Protein AF-A0A060BY60-F1 (afdb_monomer_lite)

InterPro domains:
  IPR032466 Metal-dependent hydrolase [SSF51556] (3-103)

Foldseek 3Di:
DPPVQVVQAVCQVVVAQADAAEDAQDALVVLLVVLLVLLVCQVVPDDHHHHQAHEYEDLQEDPVRQPPHDVVSRDHDDVVSVVVSCVSNVLRAAEYEHAPVCVVVVVVPVPPGNHYYDYD

Radius of gyration: 14.58 Å; chains: 1; bounding box: 30×23×41 Å

Secondary structure (DSSP, 8-state):
--HHHHHHHHHHHTT-SEE-PEEES--HHHHHHHHHHHHHHHHH--SSSEE--EEEE-SS--GGG-TTS-GGG-----HHHHHHHHHHTTT-EEEEEE-HHHHHHHHHTT--SS-EEEE-

Organism: NCBI:txid200446

Structure (mmCIF, N/CA/C/O backbone):
data_AF-A0A060BY60-F1
#
_entry.id   AF-A0A060BY60-F1
#
loop_
_atom_site.group_PDB
_atom_site.id
_atom_site.type_symbol
_atom_site.label_atom_id
_atom_site.label_alt_id
_atom_site.label_comp_id
_atom_site.label_asym_id
_atom_site.label_entity_id
_atom_site.label_seq_id
_atom_site.pdbx_PDB_ins_code
_atom_site.Cartn_x
_atom_site.Cartn_y
_atom_site.Cartn_z
_atom_site.occupancy
_atom_site.B_iso_or_equiv
_atom_site.auth_seq_id
_atom_site.auth_comp_id
_atom_site.auth_asym_id
_atom_site.auth_atom_id
_atom_site.pdbx_PDB_model_num
ATOM 1 N N . PRO A 1 1 ? -2.028 -11.408 18.300 1.00 55.47 1 PRO A N 1
ATOM 2 C CA . PRO A 1 1 ? -2.196 -10.088 17.646 1.00 55.47 1 PRO A CA 1
ATOM 3 C C . PRO A 1 1 ? -1.754 -10.146 16.182 1.00 55.47 1 PRO A C 1
ATOM 5 O O . PRO A 1 1 ? -0.625 -10.573 15.923 1.00 55.47 1 PRO A O 1
ATOM 8 N N . ASP A 1 2 ? -2.638 -9.745 15.264 1.00 84.44 2 ASP A N 1
ATOM 9 C CA . ASP A 1 2 ? -2.315 -9.575 13.843 1.00 84.44 2 ASP A CA 1
ATOM 10 C C . ASP A 1 2 ? -1.127 -8.600 13.702 1.00 84.44 2 ASP A C 1
ATOM 12 O O . ASP A 1 2 ? -0.967 -7.672 14.501 1.00 84.44 2 ASP A O 1
ATOM 16 N N . THR A 1 3 ? -0.248 -8.823 12.724 1.00 92.44 3 THR A N 1
ATOM 17 C CA . THR A 1 3 ? 0.893 -7.944 12.426 1.00 92.44 3 THR A CA 1
ATOM 18 C C . THR A 1 3 ? 0.465 -6.482 12.275 1.00 92.44 3 THR A C 1
ATOM 20 O O . THR A 1 3 ? 1.160 -5.601 12.781 1.00 92.44 3 THR A O 1
ATOM 23 N N . LEU A 1 4 ? -0.689 -6.211 11.652 1.00 95.81 4 LEU A N 1
ATOM 24 C CA . LEU A 1 4 ? -1.183 -4.838 11.485 1.00 95.81 4 LEU A CA 1
ATOM 25 C C . LEU A 1 4 ? -1.569 -4.182 12.818 1.00 95.81 4 LEU A C 1
ATOM 27 O O . LEU A 1 4 ? -1.304 -2.997 12.994 1.00 95.81 4 LEU A O 1
ATOM 31 N N . ASP A 1 5 ? -2.101 -4.934 13.785 1.00 96.19 5 ASP A N 1
ATOM 32 C CA . ASP A 1 5 ? -2.411 -4.393 15.115 1.00 96.19 5 ASP A CA 1
ATOM 33 C C . ASP A 1 5 ? -1.146 -4.033 15.888 1.00 96.19 5 ASP A C 1
ATOM 35 O O . ASP A 1 5 ? -1.094 -3.003 16.559 1.00 96.19 5 ASP A O 1
ATOM 39 N N . LYS A 1 6 ? -0.097 -4.859 15.778 1.00 97.00 6 LYS A N 1
ATOM 40 C CA . LYS A 1 6 ? 1.198 -4.558 16.406 1.00 97.00 6 LYS A CA 1
ATOM 41 C C . LYS A 1 6 ? 1.776 -3.253 15.859 1.00 97.00 6 LYS A C 1
ATOM 43 O O . LYS A 1 6 ? 2.230 -2.418 16.639 1.00 97.00 6 LYS A O 1
ATOM 48 N N . LEU A 1 7 ? 1.724 -3.072 14.538 1.00 97.31 7 LEU A N 1
ATOM 49 C CA . LEU A 1 7 ? 2.194 -1.854 13.880 1.00 97.31 7 LEU A CA 1
ATOM 50 C C . LEU A 1 7 ? 1.326 -0.645 14.245 1.00 97.31 7 LEU A C 1
ATOM 52 O O . LEU A 1 7 ? 1.871 0.391 14.612 1.00 97.31 7 LEU A O 1
ATOM 56 N N . ALA A 1 8 ? -0.002 -0.783 14.229 1.00 97.62 8 ALA A N 1
ATOM 57 C CA . ALA A 1 8 ? -0.930 0.285 14.596 1.00 97.62 8 ALA A CA 1
ATOM 58 C C . ALA A 1 8 ? -0.722 0.758 16.044 1.00 97.62 8 ALA A C 1
ATOM 60 O O . ALA A 1 8 ? -0.672 1.959 16.309 1.00 97.62 8 ALA A O 1
ATOM 61 N N . LEU A 1 9 ? -0.553 -0.171 16.988 1.00 97.94 9 LEU A N 1
ATOM 62 C CA . LEU A 1 9 ? -0.249 0.149 18.384 1.00 97.94 9 LEU A CA 1
ATOM 63 C C . LEU A 1 9 ? 1.100 0.853 18.532 1.00 97.94 9 LEU A C 1
ATOM 65 O O . LEU A 1 9 ? 1.213 1.797 19.309 1.00 97.94 9 LEU A O 1
ATOM 69 N N . HIS A 1 10 ? 2.122 0.401 17.804 1.00 97.81 10 HIS A N 1
ATOM 70 C CA . HIS A 1 10 ? 3.432 1.040 17.823 1.00 97.81 10 HIS A CA 1
ATOM 71 C C . HIS A 1 10 ? 3.368 2.465 17.259 1.00 97.81 10 HIS A C 1
ATOM 73 O O . HIS A 1 10 ? 3.791 3.399 17.929 1.00 97.81 10 HIS A O 1
ATOM 79 N N . LYS A 1 11 ? 2.738 2.649 16.095 1.00 97.56 11 LYS A N 1
ATOM 80 C CA . LYS A 1 11 ? 2.530 3.958 15.461 1.00 97.56 11 LYS A CA 1
ATOM 81 C C . LYS A 1 11 ? 1.778 4.930 16.372 1.00 97.56 11 LYS A C 1
ATOM 83 O O . LYS A 1 11 ? 2.187 6.079 16.508 1.00 97.56 11 LYS A O 1
ATOM 88 N N . ALA A 1 12 ? 0.743 4.463 17.070 1.00 97.88 12 ALA A N 1
ATOM 89 C CA . ALA A 1 12 ? 0.028 5.286 18.046 1.00 97.88 12 ALA A CA 1
ATOM 90 C C . ALA A 1 12 ? 0.928 5.768 19.195 1.00 97.88 12 ALA A C 1
ATOM 92 O O . ALA A 1 12 ? 0.794 6.906 19.638 1.00 97.88 12 ALA A O 1
ATOM 93 N N . ARG A 1 13 ? 1.878 4.941 19.660 1.00 98.00 13 ARG A N 1
ATOM 94 C CA . ARG A 1 13 ? 2.859 5.346 20.687 1.00 98.00 13 ARG A CA 1
ATOM 95 C C . ARG A 1 13 ? 3.819 6.428 20.190 1.00 98.00 13 ARG A C 1
ATOM 97 O O . ARG A 1 13 ? 4.319 7.192 21.005 1.00 98.00 13 ARG A O 1
ATOM 104 N N . GLU A 1 14 ? 4.044 6.511 18.882 1.00 97.88 14 GLU A N 1
ATOM 105 C CA . GLU A 1 14 ? 4.825 7.572 18.230 1.00 97.88 14 GLU A CA 1
ATOM 106 C C . GLU A 1 14 ? 3.991 8.839 17.942 1.00 97.88 14 GLU A C 1
ATOM 108 O O . GLU A 1 14 ? 4.495 9.784 17.344 1.00 97.88 14 GLU A O 1
ATOM 113 N N . GLY A 1 15 ? 2.715 8.880 18.348 1.00 97.94 15 GLY A N 1
ATOM 114 C CA . GLY A 1 15 ? 1.815 10.017 18.120 1.00 97.94 15 GLY A CA 1
ATOM 115 C C . GLY A 1 15 ? 1.074 9.991 16.778 1.00 97.94 15 GLY A C 1
ATOM 116 O O . GLY A 1 15 ? 0.401 10.960 16.432 1.00 97.94 15 GLY A O 1
ATOM 117 N N . VAL A 1 16 ? 1.153 8.894 16.017 1.00 98.06 16 VAL A N 1
ATOM 118 C CA . VAL A 1 16 ? 0.442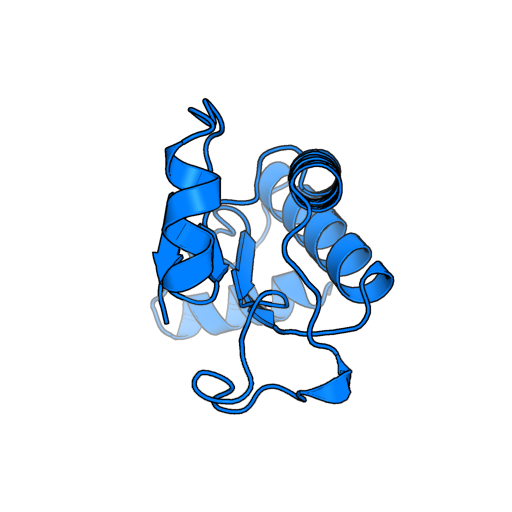 8.753 14.738 1.00 98.06 16 VAL A CA 1
ATOM 119 C C . VAL A 1 16 ? -1.023 8.385 14.983 1.00 98.06 16 VAL A C 1
ATOM 121 O O . VAL A 1 16 ? -1.321 7.324 15.529 1.00 98.06 16 VAL A O 1
ATOM 124 N N . GLY A 1 17 ? -1.950 9.239 14.538 1.00 97.12 17 GLY A N 1
ATOM 125 C CA . GLY A 1 17 ? -3.397 8.987 14.636 1.00 97.12 17 GLY A CA 1
ATOM 126 C C . GLY A 1 17 ? -3.953 8.087 13.527 1.00 97.12 17 GLY A C 1
ATOM 127 O O . GLY A 1 17 ? -4.875 7.307 13.763 1.00 97.12 17 GLY A O 1
ATOM 128 N N . GLY A 1 18 ? -3.361 8.139 12.332 1.00 97.12 18 GLY A N 1
ATOM 129 C CA . GLY A 1 18 ? -3.750 7.317 11.191 1.00 97.12 18 GLY A CA 1
ATOM 130 C C . GLY A 1 18 ? -2.638 7.207 10.154 1.00 97.12 18 GLY A C 1
ATOM 131 O O . GLY A 1 18 ? -1.754 8.060 10.091 1.00 97.12 18 GLY A O 1
ATOM 132 N N . TRP A 1 19 ? -2.651 6.128 9.376 1.00 97.44 19 TRP A N 1
ATOM 133 C CA . TRP A 1 19 ? -1.584 5.795 8.435 1.00 97.44 19 TRP A CA 1
ATOM 134 C C . TRP A 1 19 ? -2.076 4.895 7.297 1.00 97.44 19 TRP A C 1
ATOM 136 O O . TRP A 1 19 ? -3.140 4.275 7.377 1.00 97.44 19 TRP A O 1
ATOM 146 N N . LEU A 1 20 ? -1.274 4.827 6.237 1.00 97.31 20 LEU A N 1
ATOM 147 C CA . LEU A 1 20 ? -1.421 3.883 5.136 1.00 97.31 20 LEU A CA 1
ATOM 148 C C . LEU A 1 20 ? -0.275 2.873 5.249 1.00 97.31 20 LEU A C 1
ATOM 150 O O . LEU A 1 20 ? 0.874 3.262 5.045 1.00 97.31 20 LEU A O 1
ATOM 154 N N . PRO A 1 21 ? -0.531 1.604 5.607 1.00 97.00 21 PRO A N 1
ATOM 155 C CA . PRO A 1 21 ? 0.471 0.563 5.471 1.00 97.00 21 PRO A CA 1
ATOM 156 C C . PRO A 1 21 ? 0.948 0.486 4.016 1.00 97.00 21 PRO A C 1
ATOM 158 O O . PRO A 1 21 ? 0.139 0.351 3.093 1.00 97.00 21 PRO A O 1
ATOM 161 N N . THR A 1 22 ? 2.262 0.588 3.840 1.00 95.69 22 THR A N 1
ATOM 162 C CA . THR A 1 22 ? 2.914 0.626 2.530 1.00 95.69 22 THR A CA 1
ATOM 163 C C . THR A 1 22 ? 3.421 -0.759 2.157 1.00 95.69 22 THR A C 1
ATOM 165 O O . THR A 1 22 ? 4.163 -1.380 2.921 1.00 95.69 22 THR A O 1
ATOM 168 N N . THR A 1 23 ? 3.027 -1.251 0.986 1.00 95.00 23 THR A N 1
ATOM 169 C CA . THR A 1 23 ? 3.663 -2.402 0.343 1.00 95.00 23 THR A CA 1
ATOM 170 C C . THR A 1 23 ? 4.761 -1.917 -0.589 1.00 95.00 23 THR A C 1
ATOM 172 O O . THR A 1 23 ? 4.635 -0.854 -1.186 1.00 95.00 23 THR A O 1
ATOM 175 N N . VAL A 1 24 ? 5.798 -2.727 -0.762 1.00 93.81 24 VAL A N 1
ATOM 176 C CA . VAL A 1 24 ? 6.885 -2.477 -1.716 1.00 93.81 24 VAL A CA 1
ATOM 177 C C . VAL A 1 24 ? 6.839 -3.501 -2.846 1.00 93.81 24 VAL A C 1
ATOM 179 O O . VAL A 1 24 ? 6.084 -4.473 -2.781 1.00 93.81 24 VAL A O 1
ATOM 182 N N . THR A 1 25 ? 7.670 -3.307 -3.869 1.00 92.62 25 THR A N 1
ATOM 183 C CA . THR A 1 25 ? 7.852 -4.273 -4.963 1.00 92.62 25 THR A CA 1
ATOM 184 C C . THR A 1 25 ? 8.162 -5.664 -4.412 1.00 92.62 25 THR A C 1
ATOM 186 O O . THR A 1 25 ? 9.143 -5.873 -3.700 1.00 92.62 25 THR A O 1
ATOM 189 N N . ALA A 1 26 ? 7.288 -6.605 -4.745 1.00 93.94 26 ALA A N 1
ATOM 190 C CA . ALA A 1 26 ? 7.293 -7.989 -4.303 1.00 93.94 26 ALA A CA 1
ATOM 191 C C . ALA A 1 26 ? 6.611 -8.846 -5.389 1.00 93.94 26 ALA A C 1
ATOM 193 O O . ALA A 1 26 ? 6.003 -8.286 -6.306 1.00 93.94 26 ALA A O 1
ATOM 194 N N . PRO A 1 27 ? 6.666 -10.188 -5.310 1.00 94.88 27 PRO A N 1
ATOM 195 C CA . PRO A 1 27 ? 5.850 -11.036 -6.176 1.00 94.88 27 PRO A CA 1
ATOM 196 C C . PRO A 1 27 ? 4.362 -10.669 -6.076 1.00 94.88 27 PRO A C 1
ATOM 198 O O . PRO A 1 27 ? 3.878 -10.353 -4.986 1.00 94.88 27 PRO A O 1
ATOM 201 N N . LEU A 1 28 ? 3.633 -10.738 -7.193 1.00 93.06 28 LEU A N 1
ATOM 202 C CA . LEU A 1 28 ? 2.258 -10.232 -7.292 1.00 93.06 28 LEU A CA 1
ATOM 203 C C . LEU A 1 28 ? 1.315 -10.856 -6.248 1.00 93.06 28 LEU A C 1
ATOM 205 O O . LEU A 1 28 ? 0.599 -10.132 -5.561 1.00 93.06 28 LEU A O 1
ATOM 209 N N . ASP A 1 29 ? 1.406 -12.168 -6.019 1.00 95.25 29 ASP A N 1
ATOM 210 C CA . ASP A 1 29 ? 0.611 -12.862 -4.995 1.00 95.25 29 ASP A CA 1
ATOM 211 C C . ASP A 1 29 ? 0.849 -12.310 -3.581 1.00 95.25 29 ASP A C 1
ATOM 213 O O . ASP A 1 29 ? -0.063 -12.250 -2.754 1.00 95.25 29 ASP A O 1
ATOM 217 N N . ALA A 1 30 ? 2.076 -11.880 -3.275 1.00 96.06 30 ALA A N 1
ATOM 218 C CA . ALA A 1 30 ? 2.389 -11.270 -1.987 1.00 96.06 30 ALA A CA 1
ATOM 219 C 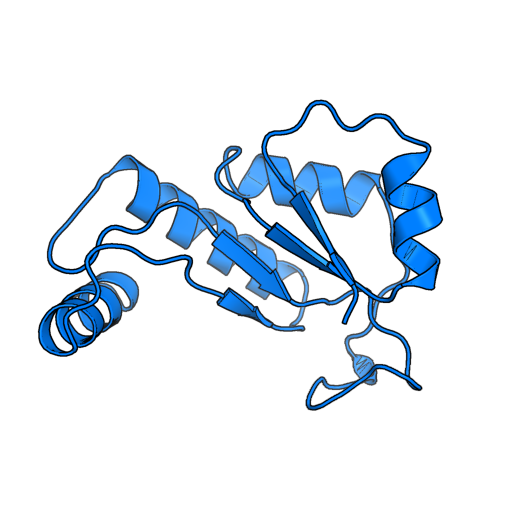C . ALA A 1 30 ? 1.743 -9.883 -1.860 1.00 96.06 30 ALA A C 1
ATOM 221 O O . ALA A 1 30 ? 1.226 -9.550 -0.790 1.00 96.06 30 ALA A O 1
ATOM 222 N N . ILE A 1 31 ? 1.721 -9.107 -2.950 1.00 96.50 31 ILE A N 1
ATOM 223 C CA . ILE A 1 31 ? 1.032 -7.812 -3.012 1.00 96.50 31 ILE A CA 1
ATOM 224 C C . ILE A 1 31 ? -0.478 -8.015 -2.833 1.00 96.50 31 ILE A C 1
ATOM 226 O O . ILE A 1 31 ? -1.068 -7.365 -1.971 1.00 96.50 31 ILE A O 1
ATOM 230 N N . HIS A 1 32 ? -1.092 -8.965 -3.548 1.00 96.12 32 HIS A N 1
ATOM 231 C CA . HIS A 1 32 ? -2.519 -9.295 -3.422 1.00 96.12 32 HIS A CA 1
ATOM 232 C C . HIS A 1 32 ? -2.890 -9.627 -1.972 1.00 96.12 32 HIS A C 1
ATOM 234 O O . HIS A 1 32 ? -3.782 -9.010 -1.387 1.00 96.12 32 HIS A O 1
ATOM 240 N N . ASN A 1 33 ? -2.148 -10.551 -1.356 1.00 96.50 33 ASN A N 1
ATOM 241 C CA . ASN A 1 33 ? -2.374 -10.962 0.028 1.00 96.50 33 ASN A CA 1
ATOM 242 C C . ASN A 1 33 ? -2.199 -9.803 1.022 1.00 96.50 33 ASN A C 1
ATOM 244 O O . ASN A 1 33 ? -2.930 -9.704 2.012 1.00 96.50 33 ASN A O 1
ATOM 248 N N . ALA A 1 34 ? -1.226 -8.919 0.788 1.00 96.94 34 ALA A N 1
ATOM 249 C CA . ALA A 1 34 ? -1.019 -7.748 1.628 1.00 96.94 34 ALA A CA 1
ATOM 250 C C . ALA A 1 34 ? -2.185 -6.755 1.508 1.00 96.94 34 ALA A C 1
ATOM 252 O O . ALA A 1 34 ? -2.717 -6.327 2.535 1.00 96.94 34 ALA A O 1
ATOM 253 N N . LEU A 1 35 ? -2.616 -6.439 0.283 1.00 97.25 35 LEU A N 1
ATOM 254 C CA . LEU A 1 35 ? -3.732 -5.528 0.021 1.00 97.25 35 LEU A CA 1
ATOM 255 C C . LEU A 1 35 ? -5.040 -6.042 0.623 1.00 97.25 35 LEU A C 1
ATOM 257 O O . LEU A 1 35 ? -5.728 -5.281 1.299 1.00 97.25 35 LEU A O 1
ATOM 261 N N . GLU A 1 36 ? -5.349 -7.330 0.472 1.00 97.25 36 GLU A N 1
ATOM 262 C CA . GLU A 1 36 ? -6.560 -7.922 1.046 1.00 97.25 36 GLU A CA 1
ATOM 263 C C . GLU A 1 36 ? -6.557 -7.854 2.586 1.00 97.25 36 GLU A C 1
ATOM 265 O O . GLU A 1 36 ? -7.566 -7.533 3.223 1.00 97.25 36 GLU A O 1
ATOM 270 N N . ARG A 1 37 ? -5.410 -8.122 3.224 1.00 96.75 37 ARG A N 1
ATOM 271 C CA . ARG A 1 37 ? -5.276 -8.019 4.686 1.00 96.75 37 ARG A CA 1
ATOM 272 C C . ARG A 1 37 ? -5.417 -6.583 5.180 1.00 96.75 37 ARG A C 1
ATOM 274 O O . ARG A 1 37 ? -6.081 -6.353 6.192 1.00 96.75 37 ARG A 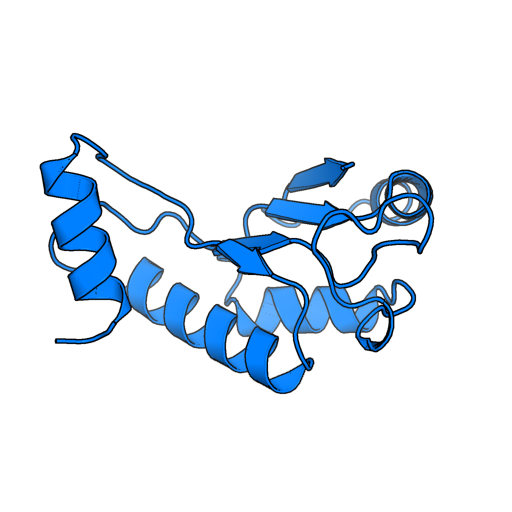O 1
ATOM 281 N N . ILE A 1 38 ? -4.815 -5.623 4.476 1.00 97.56 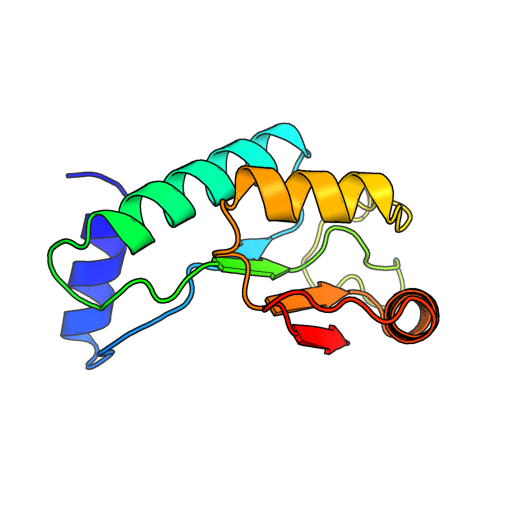38 ILE A N 1
ATOM 282 C CA . ILE A 1 38 ? -4.950 -4.198 4.799 1.00 97.56 38 ILE A CA 1
ATOM 283 C C . ILE A 1 38 ? -6.407 -3.760 4.635 1.00 97.56 38 ILE A C 1
ATOM 285 O O . I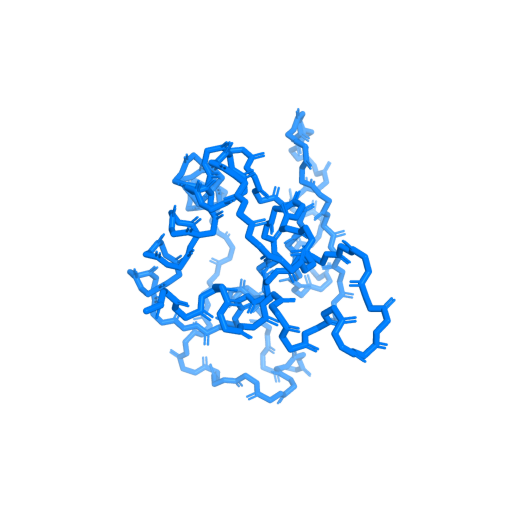LE A 1 38 ? -6.938 -3.115 5.537 1.00 97.56 38 ILE A O 1
ATOM 289 N N . ALA A 1 39 ? -7.074 -4.171 3.553 1.00 97.00 39 ALA A N 1
ATOM 290 C CA . ALA A 1 39 ? -8.477 -3.862 3.291 1.00 97.00 39 ALA A CA 1
ATOM 291 C C . ALA A 1 39 ? -9.390 -4.355 4.419 1.00 97.00 39 ALA A C 1
ATOM 293 O O . ALA A 1 39 ? -10.147 -3.569 4.994 1.00 97.00 39 ALA A O 1
ATOM 294 N N . ARG A 1 40 ? -9.243 -5.629 4.813 1.00 96.69 40 ARG A N 1
ATOM 295 C CA . ARG A 1 40 ? -9.982 -6.210 5.944 1.00 96.69 40 ARG A CA 1
ATOM 296 C C . ARG A 1 40 ? -9.785 -5.398 7.219 1.00 96.69 40 ARG A C 1
ATOM 298 O O . ARG A 1 40 ? -10.763 -5.041 7.870 1.00 96.69 40 ARG A O 1
ATOM 305 N N . ARG A 1 41 ? -8.538 -5.049 7.550 1.00 96.44 41 ARG A N 1
ATOM 306 C CA . ARG A 1 41 ? -8.219 -4.288 8.768 1.00 96.44 41 ARG A CA 1
ATOM 307 C C . ARG A 1 41 ? -8.682 -2.828 8.721 1.00 96.44 41 ARG A C 1
ATOM 309 O O . ARG A 1 41 ? -9.006 -2.257 9.767 1.00 96.44 41 ARG A O 1
ATOM 316 N N . CYS A 1 42 ? -8.689 -2.220 7.537 1.00 96.50 42 CYS A N 1
ATOM 317 C CA . CYS A 1 42 ? -9.212 -0.878 7.296 1.00 96.50 42 CYS A CA 1
ATOM 318 C C . CYS A 1 42 ? -10.721 -0.827 7.569 1.00 96.50 42 CYS A C 1
ATOM 320 O O . CYS A 1 42 ? -11.195 0.099 8.220 1.00 96.50 42 CYS A O 1
ATOM 322 N N . GLN A 1 43 ? -11.467 -1.833 7.106 1.00 95.50 43 GLN A N 1
ATOM 323 C CA . GLN A 1 43 ? -12.923 -1.903 7.256 1.00 95.50 43 GLN A CA 1
ATOM 324 C C . GLN A 1 43 ? -13.359 -2.347 8.655 1.00 95.50 43 GLN A C 1
ATOM 326 O O . GLN A 1 43 ? -14.300 -1.787 9.211 1.00 95.50 43 GLN A O 1
ATOM 331 N N . SER A 1 44 ? -12.675 -3.332 9.248 1.00 95.06 44 SER A N 1
ATOM 332 C CA . SER A 1 44 ? -13.023 -3.842 10.580 1.00 95.06 44 SER A CA 1
ATOM 333 C C . SER A 1 44 ? -12.670 -2.874 11.710 1.00 95.06 44 SER A C 1
ATOM 335 O O . SER A 1 44 ? -13.132 -3.047 12.837 1.00 95.06 44 SER A O 1
ATOM 337 N N . GLY A 1 45 ? -11.791 -1.901 11.447 1.00 94.56 45 GLY A N 1
ATOM 338 C CA . GLY A 1 45 ? -11.151 -1.118 12.497 1.00 94.56 45 GLY A CA 1
ATOM 339 C C . GLY A 1 45 ? -10.298 -1.994 13.423 1.00 94.56 45 GLY A C 1
ATOM 340 O O . GLY A 1 45 ? -9.959 -3.136 13.101 1.00 94.56 45 GLY A O 1
ATOM 341 N N . GLY A 1 46 ? -9.888 -1.426 14.556 1.00 94.25 46 GLY A N 1
ATOM 342 C CA . GLY A 1 46 ? -9.090 -2.108 15.576 1.00 94.25 46 GLY A CA 1
ATOM 343 C C . GLY A 1 46 ? -8.214 -1.138 16.377 1.00 94.25 46 GLY A C 1
ATOM 344 O O . GLY A 1 46 ? -8.285 0.072 16.159 1.00 94.25 46 GLY A O 1
ATOM 345 N N . PRO A 1 47 ? -7.382 -1.645 17.301 1.00 95.25 47 PRO A N 1
ATOM 346 C CA . PRO A 1 47 ? -6.636 -0.816 18.244 1.00 95.25 47 PRO A CA 1
ATOM 347 C C . PRO A 1 47 ? -5.468 -0.056 17.592 1.00 95.25 47 PRO A C 1
ATOM 349 O O . PRO A 1 47 ? -4.916 -0.486 16.579 1.00 95.25 47 PRO A O 1
ATOM 352 N N . GLY A 1 48 ? -5.039 1.034 18.235 1.00 97.00 48 GLY A N 1
ATOM 353 C CA . GLY A 1 48 ? -3.898 1.847 17.803 1.00 97.00 48 GLY A CA 1
ATOM 354 C C . GLY A 1 48 ? -4.242 2.845 16.694 1.00 97.00 48 GLY A C 1
ATOM 355 O O . GLY A 1 48 ? -5.381 3.290 16.582 1.00 97.00 48 GLY A O 1
ATOM 356 N N . ALA A 1 49 ? -3.238 3.214 15.896 1.00 98.00 49 ALA A N 1
ATOM 357 C CA . ALA A 1 49 ? -3.380 4.154 14.792 1.00 98.00 49 ALA A CA 1
ATOM 358 C C . ALA A 1 49 ? -4.333 3.606 13.720 1.00 98.00 49 ALA A C 1
ATOM 360 O O . ALA A 1 49 ? -4.248 2.436 13.330 1.00 98.00 49 ALA A O 1
ATOM 361 N N . GLN A 1 50 ? -5.216 4.460 13.207 1.00 98.00 50 GLN A N 1
ATOM 362 C CA . GLN A 1 50 ? -6.203 4.070 12.208 1.00 98.00 50 GLN A CA 1
ATOM 363 C C . GLN A 1 50 ? -5.535 3.692 10.879 1.00 98.00 50 GLN A C 1
ATOM 365 O O . GLN A 1 50 ? -4.751 4.458 10.327 1.00 98.00 50 GLN A O 1
ATOM 370 N N . VAL A 1 51 ? -5.882 2.529 10.330 1.00 97.75 51 VAL A N 1
ATOM 371 C CA . VAL A 1 51 ? -5.526 2.167 8.952 1.00 97.75 51 VAL A CA 1
ATOM 372 C C . VAL A 1 51 ? -6.516 2.858 8.015 1.00 97.75 51 VAL A C 1
ATOM 374 O O . VAL A 1 51 ? -7.711 2.585 8.091 1.00 97.75 51 VAL A O 1
ATOM 377 N N . LEU A 1 52 ? -6.031 3.769 7.169 1.00 96.81 52 LEU A N 1
ATOM 378 C CA . LEU A 1 52 ? -6.858 4.605 6.275 1.00 96.81 52 LEU A CA 1
ATOM 379 C C . LEU A 1 52 ? -7.043 4.001 4.865 1.00 96.81 52 LEU A C 1
ATOM 381 O O . LEU A 1 52 ? -7.776 4.538 4.026 1.00 96.81 52 LEU A O 1
ATOM 385 N N . GLY A 1 53 ? -6.357 2.890 4.608 1.00 96.31 53 GLY A N 1
ATOM 386 C CA . GLY A 1 53 ? -6.250 2.209 3.323 1.00 96.31 53 GLY A CA 1
ATOM 387 C C . GLY A 1 53 ? -4.824 1.711 3.101 1.00 96.31 53 GLY A C 1
ATOM 388 O O . GLY A 1 53 ? -4.071 1.612 4.068 1.00 96.31 53 GLY A O 1
ATOM 389 N N . SER A 1 54 ? -4.439 1.425 1.859 1.00 96.69 54 SER A N 1
ATOM 390 C CA . SER A 1 54 ? -3.082 0.990 1.502 1.00 96.69 54 SER A CA 1
ATOM 391 C C . SER A 1 54 ? -2.352 1.980 0.594 1.00 96.69 54 SER A C 1
ATOM 393 O O . SER A 1 54 ? -2.962 2.763 -0.141 1.00 96.69 54 SER A O 1
ATOM 395 N N . TYR A 1 55 ? -1.023 1.917 0.659 1.00 96.56 55 TYR A N 1
ATOM 396 C CA . TYR A 1 55 ? -0.103 2.545 -0.282 1.00 96.56 55 TYR A CA 1
ATOM 397 C C . TYR A 1 55 ? 0.673 1.436 -0.999 1.00 96.56 55 TYR A C 1
ATOM 399 O O . TYR A 1 55 ? 1.262 0.582 -0.337 1.00 96.56 55 TYR A O 1
ATOM 407 N N . LEU A 1 56 ? 0.694 1.448 -2.328 1.00 95.12 56 LEU A N 1
ATOM 408 C CA . LEU A 1 56 ? 1.443 0.494 -3.142 1.00 95.12 56 LEU A CA 1
ATOM 409 C C . LEU A 1 56 ? 2.651 1.185 -3.787 1.00 95.12 56 LEU A C 1
ATOM 411 O O . LEU A 1 56 ? 2.483 2.033 -4.653 1.00 95.12 56 LEU A O 1
ATOM 415 N N . GLU A 1 57 ? 3.863 0.839 -3.353 1.00 93.44 57 GLU A N 1
ATOM 416 C CA . GLU A 1 57 ? 5.127 1.374 -3.872 1.00 93.44 57 GLU A CA 1
ATOM 417 C C . GLU A 1 57 ? 5.772 0.398 -4.873 1.00 93.44 57 GLU A C 1
ATOM 419 O O . GLU A 1 57 ? 6.448 -0.569 -4.502 1.00 93.44 57 GLU A O 1
ATOM 424 N N . GLY A 1 58 ? 5.543 0.639 -6.167 1.00 88.50 58 GLY A N 1
ATOM 425 C CA . GLY A 1 58 ? 5.879 -0.282 -7.257 1.00 88.50 58 GLY A CA 1
ATOM 426 C C . GLY A 1 58 ? 4.750 -1.287 -7.542 1.00 88.50 58 GLY A C 1
ATOM 427 O O . GLY A 1 58 ? 3.638 -1.082 -7.076 1.00 88.50 58 GLY A O 1
ATOM 428 N N . PRO A 1 59 ? 4.979 -2.372 -8.307 1.00 90.00 59 PRO A N 1
ATOM 429 C CA . PRO A 1 59 ? 6.238 -2.820 -8.910 1.00 90.00 59 PRO A CA 1
ATOM 430 C C . PRO A 1 59 ? 6.581 -2.146 -10.252 1.00 90.00 59 PRO A C 1
ATOM 432 O O . PRO A 1 59 ? 7.532 -2.553 -10.917 1.00 90.00 59 PRO A O 1
ATOM 435 N N . TRP A 1 60 ? 5.835 -1.115 -10.655 1.00 90.44 60 TRP A N 1
ATOM 436 C CA . TRP A 1 60 ? 5.983 -0.432 -11.949 1.00 90.44 60 TRP A CA 1
ATOM 437 C C . TRP A 1 60 ? 7.067 0.655 -11.945 1.00 90.44 60 TRP A C 1
ATOM 439 O O . TRP A 1 60 ? 6.821 1.809 -12.318 1.00 90.44 60 TRP A O 1
ATOM 449 N N . PHE A 1 61 ? 8.264 0.280 -11.492 1.00 86.81 61 PHE A N 1
ATOM 450 C CA . PHE A 1 61 ? 9.464 1.113 -11.537 1.00 86.81 61 PHE A CA 1
ATOM 451 C C . PHE A 1 61 ? 10.375 0.731 -12.704 1.00 86.81 61 PHE A C 1
ATOM 453 O O . PHE A 1 61 ? 10.281 -0.359 -13.265 1.00 86.81 61 PHE A O 1
ATOM 460 N N . THR A 1 62 ? 11.281 1.639 -13.060 1.00 83.62 62 THR A N 1
ATOM 461 C CA . THR A 1 62 ? 12.321 1.405 -14.066 1.00 83.62 62 THR A CA 1
ATOM 462 C C . THR A 1 62 ? 13.699 1.306 -13.418 1.00 83.62 62 THR A C 1
ATOM 464 O O . THR A 1 62 ? 13.896 1.828 -12.319 1.00 83.62 62 THR A O 1
ATOM 467 N N . PRO A 1 63 ? 14.688 0.643 -14.052 1.00 82.81 63 PRO A N 1
ATOM 468 C CA . PRO A 1 63 ? 16.032 0.496 -13.484 1.00 82.81 63 PRO A CA 1
ATOM 469 C C . PRO A 1 63 ? 16.680 1.823 -13.065 1.00 82.81 63 PRO A C 1
ATOM 471 O O . PRO A 1 63 ? 17.414 1.868 -12.079 1.00 82.81 63 PRO A O 1
ATOM 474 N N . GLN A 1 64 ? 16.387 2.903 -13.790 1.00 82.50 64 GLN A N 1
ATOM 475 C CA . GLN A 1 64 ? 16.860 4.258 -13.513 1.00 82.50 64 GLN A CA 1
ATOM 476 C C . GLN A 1 64 ? 16.234 4.834 -12.233 1.00 82.50 64 GLN A C 1
ATOM 478 O O . GLN A 1 64 ? 16.916 5.527 -11.485 1.00 82.50 64 GLN A O 1
ATOM 483 N N . ASN A 1 65 ? 14.980 4.473 -11.947 1.00 79.38 65 ASN A N 1
ATOM 484 C CA . ASN A 1 65 ? 14.191 4.935 -10.802 1.00 79.38 65 ASN A CA 1
ATOM 485 C C . ASN A 1 65 ? 13.994 3.822 -9.756 1.00 79.38 65 ASN A C 1
ATOM 487 O O . ASN A 1 65 ? 13.005 3.797 -9.029 1.00 79.38 65 ASN A O 1
ATOM 491 N N . LYS A 1 66 ? 14.926 2.861 -9.683 1.00 82.25 66 LYS A N 1
ATOM 492 C CA . LYS A 1 66 ? 14.753 1.643 -8.876 1.00 82.25 66 LYS A CA 1
ATOM 493 C C . LYS A 1 66 ? 14.797 1.870 -7.365 1.00 82.25 66 LYS A C 1
ATOM 495 O O . LYS A 1 66 ? 14.296 1.045 -6.610 1.00 82.25 66 LYS A O 1
ATOM 500 N N . GLY A 1 67 ? 15.485 2.916 -6.903 1.00 85.00 67 GLY A N 1
ATOM 501 C CA . GLY A 1 67 ? 15.782 3.101 -5.480 1.00 85.00 67 GLY A CA 1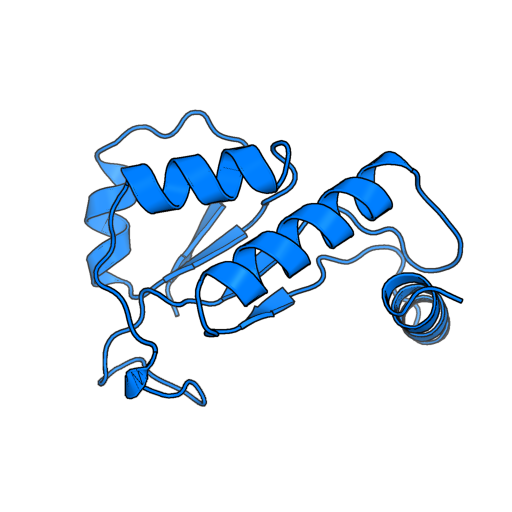
ATOM 502 C C . GLY A 1 67 ? 16.360 1.830 -4.829 1.00 85.00 67 GLY A C 1
ATOM 503 O O . GLY A 1 67 ? 17.338 1.249 -5.318 1.00 85.00 67 GLY A O 1
ATOM 504 N N . ALA A 1 68 ? 15.733 1.396 -3.732 1.00 86.94 68 ALA A N 1
ATOM 505 C CA . ALA A 1 68 ? 16.061 0.164 -3.007 1.00 86.94 68 ALA A CA 1
ATOM 506 C C . ALA A 1 68 ? 15.297 -1.082 -3.503 1.00 86.94 68 ALA A C 1
ATOM 508 O O . ALA A 1 68 ? 15.425 -2.151 -2.906 1.00 86.94 68 ALA A O 1
ATOM 509 N N . HIS A 1 69 ? 14.500 -0.961 -4.567 1.00 89.38 69 HIS A N 1
ATOM 510 C CA . HIS A 1 69 ? 13.663 -2.050 -5.051 1.00 89.38 69 HIS A CA 1
ATOM 511 C C . HIS A 1 69 ? 14.458 -3.050 -5.909 1.00 89.38 69 HIS A C 1
ATOM 513 O O . HIS A 1 69 ? 15.350 -2.638 -6.663 1.00 89.38 69 HIS A O 1
ATOM 519 N N . PRO A 1 70 ? 14.132 -4.352 -5.817 1.00 88.19 70 PRO A N 1
ATOM 520 C CA . PRO A 1 70 ? 14.750 -5.410 -6.616 1.00 88.19 70 PRO A CA 1
ATOM 521 C C . PRO A 1 70 ? 14.292 -5.322 -8.085 1.00 88.19 70 PRO A C 1
ATOM 523 O O . PRO A 1 70 ? 13.109 -5.556 -8.358 1.00 88.19 70 PRO A O 1
ATOM 526 N N . PRO A 1 71 ? 15.181 -4.995 -9.046 1.00 88.00 71 PRO A N 1
ATOM 527 C CA . PRO A 1 71 ? 14.802 -4.824 -10.452 1.00 88.00 71 PRO A CA 1
ATOM 528 C C . PRO A 1 71 ? 14.220 -6.082 -11.099 1.00 88.00 71 PRO A C 1
ATOM 530 O O . PRO A 1 71 ? 13.436 -5.991 -12.035 1.00 88.00 71 PRO A O 1
ATOM 533 N N . GLU A 1 72 ? 14.584 -7.259 -10.597 1.00 90.88 72 GLU A N 1
ATOM 534 C CA . GLU A 1 72 ? 14.082 -8.554 -11.055 1.00 90.88 72 GLU A CA 1
ATOM 535 C C . GLU A 1 72 ? 12.584 -8.763 -10.789 1.00 90.88 72 GLU A C 1
ATOM 537 O O . GLU A 1 72 ? 11.976 -9.649 -11.385 1.00 90.88 72 GLU A O 1
ATOM 542 N N . LEU A 1 73 ? 11.985 -7.954 -9.909 1.00 90.62 73 LEU A N 1
ATOM 543 C CA . LEU A 1 73 ? 10.550 -7.971 -9.623 1.00 90.62 73 LEU A CA 1
ATOM 544 C C . LEU A 1 73 ? 9.798 -6.827 -10.313 1.00 90.62 73 LEU A C 1
ATOM 546 O O . LEU A 1 73 ? 8.606 -6.649 -10.057 1.00 90.62 73 LEU A O 1
ATOM 550 N N . PHE A 1 74 ? 10.468 -6.045 -11.163 1.00 91.25 74 PHE A N 1
ATOM 551 C CA . PHE A 1 74 ? 9.806 -4.988 -11.918 1.00 91.25 74 PHE A CA 1
ATOM 552 C C . PHE A 1 74 ? 8.870 -5.574 -12.958 1.00 91.25 74 PHE A C 1
ATOM 554 O O . PHE A 1 74 ? 9.134 -6.611 -13.570 1.00 91.25 74 PHE A O 1
ATOM 561 N N . ARG A 1 75 ? 7.746 -4.888 -13.132 1.00 89.56 75 ARG A N 1
ATOM 562 C CA . ARG A 1 75 ? 6.697 -5.269 -14.069 1.00 89.56 75 ARG A CA 1
ATOM 563 C C . ARG A 1 75 ? 6.397 -4.086 -14.967 1.00 89.56 75 ARG A C 1
ATOM 565 O O . ARG A 1 75 ? 6.467 -2.936 -14.532 1.00 89.56 75 ARG A O 1
ATOM 572 N N . GLU A 1 76 ? 6.054 -4.373 -16.214 1.00 88.81 76 GLU A N 1
ATOM 573 C CA . GLU A 1 76 ? 5.451 -3.361 -17.073 1.00 88.81 76 GLU A CA 1
ATOM 574 C C . GLU A 1 76 ? 4.063 -3.008 -16.533 1.00 88.81 76 GLU A C 1
ATOM 576 O O . GLU A 1 76 ? 3.378 -3.855 -15.955 1.00 88.81 76 GLU A O 1
ATOM 581 N N . LEU A 1 77 ? 3.674 -1.740 -16.660 1.00 88.12 77 LEU A N 1
ATOM 582 C CA . LEU A 1 77 ? 2.359 -1.302 -16.215 1.00 88.12 77 LEU A CA 1
ATOM 583 C C . LEU A 1 77 ? 1.284 -1.900 -17.125 1.00 88.12 77 LEU A C 1
ATOM 585 O O . LEU A 1 77 ? 1.170 -1.517 -18.288 1.00 88.12 77 LEU A O 1
ATOM 589 N N . ASP A 1 78 ? 0.466 -2.776 -16.552 1.00 89.38 78 ASP A N 1
ATOM 590 C CA . ASP A 1 78 ? -0.779 -3.257 -17.139 1.00 89.38 78 ASP A CA 1
ATOM 591 C C . ASP A 1 78 ? -1.960 -2.688 -16.341 1.00 89.38 78 ASP A C 1
ATOM 593 O O . ASP A 1 78 ? -2.037 -2.827 -15.118 1.00 89.38 78 ASP A O 1
ATOM 597 N N . LEU A 1 79 ? -2.883 -2.021 -17.036 1.00 86.62 79 LEU A N 1
ATOM 598 C CA . LEU A 1 79 ? -4.062 -1.427 -16.411 1.00 86.62 79 LEU A CA 1
ATOM 599 C C . LEU A 1 79 ? -5.029 -2.490 -15.880 1.00 86.62 79 LEU A C 1
ATOM 601 O O . LEU A 1 79 ? -5.665 -2.246 -14.860 1.00 86.62 79 LEU A O 1
ATOM 605 N N . ALA A 1 80 ? -5.103 -3.664 -16.515 1.00 89.94 80 ALA A N 1
ATOM 606 C CA . ALA A 1 80 ? -5.934 -4.757 -16.016 1.00 89.94 80 ALA A CA 1
ATOM 607 C C . ALA A 1 80 ? -5.395 -5.295 -14.679 1.00 89.94 80 ALA A C 1
ATOM 609 O O . ALA A 1 80 ? -6.159 -5.480 -13.736 1.00 89.94 80 ALA A O 1
ATOM 610 N N . GLU A 1 81 ? -4.071 -5.447 -14.561 1.00 90.69 81 GLU A N 1
ATOM 611 C CA . GLU A 1 81 ? -3.412 -5.836 -13.304 1.00 90.69 81 GLU A CA 1
ATOM 612 C C . GLU A 1 81 ? -3.651 -4.792 -12.200 1.00 90.69 81 GLU A C 1
ATOM 614 O O . GLU A 1 81 ? -3.920 -5.137 -11.049 1.00 90.69 81 GLU A O 1
ATOM 619 N N . LEU A 1 82 ? -3.598 -3.501 -12.541 1.00 89.94 82 LEU A N 1
ATOM 620 C CA . LEU A 1 82 ? -3.907 -2.427 -11.600 1.00 89.94 82 LEU A CA 1
ATOM 621 C C . LEU A 1 82 ? -5.375 -2.460 -11.139 1.00 89.94 82 LEU A C 1
ATOM 623 O O . LEU A 1 82 ? -5.634 -2.294 -9.945 1.00 89.94 82 LEU A O 1
ATOM 627 N N . ASP A 1 83 ? -6.324 -2.684 -12.048 1.00 90.06 83 ASP A N 1
ATOM 628 C CA . ASP A 1 83 ? -7.745 -2.805 -11.709 1.00 90.06 83 ASP A CA 1
ATOM 629 C C . ASP A 1 83 ? -8.004 -4.010 -10.789 1.00 90.06 83 ASP A C 1
ATOM 631 O O . ASP A 1 83 ? -8.729 -3.883 -9.796 1.00 90.06 83 ASP A O 1
ATOM 635 N N . ASP A 1 84 ? -7.341 -5.143 -11.036 1.00 92.62 84 ASP A N 1
ATOM 636 C CA . ASP A 1 84 ? -7.398 -6.323 -10.167 1.00 92.62 84 ASP A CA 1
ATOM 637 C C . ASP A 1 84 ? -6.859 -6.021 -8.760 1.00 92.62 84 ASP A C 1
ATOM 639 O O . ASP A 1 84 ? -7.480 -6.378 -7.753 1.00 92.62 84 ASP A O 1
ATOM 643 N N . LEU A 1 85 ? -5.738 -5.299 -8.659 1.00 93.69 85 LEU A N 1
ATOM 644 C CA . LEU A 1 85 ? -5.169 -4.874 -7.376 1.00 93.69 85 LEU A CA 1
ATOM 645 C C . LEU A 1 85 ? -6.107 -3.922 -6.616 1.00 93.69 85 LEU A C 1
ATOM 647 O O . LEU A 1 85 ? -6.265 -4.043 -5.395 1.00 93.69 85 LEU A O 1
ATOM 651 N N . ILE A 1 86 ? -6.774 -3.001 -7.319 1.00 92.69 86 ILE A N 1
ATOM 652 C CA . ILE A 1 86 ? -7.797 -2.121 -6.735 1.00 92.69 86 ILE A CA 1
ATOM 653 C C . ILE A 1 86 ? -8.978 -2.955 -6.222 1.00 92.69 86 ILE A C 1
ATOM 655 O O . ILE A 1 86 ? -9.421 -2.746 -5.084 1.00 92.69 86 ILE A O 1
ATOM 659 N N . ALA A 1 87 ? -9.450 -3.928 -7.004 1.00 93.31 87 ALA A N 1
ATOM 660 C CA . ALA A 1 87 ? -10.556 -4.804 -6.631 1.00 93.31 87 ALA A CA 1
ATOM 661 C C . ALA A 1 87 ? -10.227 -5.662 -5.397 1.00 93.31 87 ALA A C 1
ATOM 663 O O . ALA A 1 87 ? -11.004 -5.681 -4.439 1.00 93.31 87 ALA A O 1
ATOM 664 N N . VAL A 1 88 ? -9.050 -6.296 -5.358 1.00 95.69 88 VAL A N 1
ATOM 665 C CA . VAL A 1 88 ? -8.571 -7.092 -4.208 1.00 95.69 88 VAL A CA 1
ATOM 666 C C . VAL A 1 88 ? -8.393 -6.226 -2.957 1.00 95.69 88 VAL A C 1
ATOM 668 O O . VAL A 1 88 ? -8.689 -6.664 -1.843 1.00 95.69 88 VAL A O 1
ATOM 671 N N . SER A 1 89 ? -7.985 -4.964 -3.122 1.00 94.94 89 SER A N 1
ATOM 672 C CA . SER A 1 89 ? -7.937 -3.994 -2.021 1.00 94.94 89 SER A CA 1
ATOM 673 C C . SER A 1 89 ? -9.322 -3.541 -1.538 1.00 94.94 89 SER A C 1
ATOM 675 O O . SER A 1 89 ? -9.408 -2.744 -0.604 1.00 94.94 89 SER A O 1
ATOM 677 N N . GLN A 1 90 ? -10.411 -3.983 -2.175 1.00 95.38 90 GLN A N 1
ATOM 678 C CA . GLN A 1 90 ? -11.782 -3.552 -1.891 1.00 95.38 90 GLN A CA 1
ATOM 679 C C . GLN A 1 90 ? -11.923 -2.020 -1.896 1.00 95.38 90 GLN A C 1
ATOM 681 O O . GLN A 1 90 ? -12.547 -1.433 -1.010 1.00 95.38 90 GLN A O 1
ATOM 686 N N . ASN A 1 91 ? -11.295 -1.363 -2.880 1.00 93.56 91 ASN A N 1
ATOM 687 C CA . ASN A 1 91 ? -11.230 0.098 -3.027 1.00 93.56 91 ASN A CA 1
ATOM 688 C C . ASN A 1 91 ? -10.548 0.843 -1.862 1.00 93.56 91 ASN A C 1
ATOM 690 O O . ASN A 1 91 ? -10.752 2.049 -1.688 1.00 93.56 91 ASN A O 1
ATOM 694 N N . THR A 1 92 ? -9.739 0.148 -1.055 1.00 95.00 92 THR A N 1
ATOM 695 C CA . THR A 1 92 ? -8.943 0.770 0.015 1.00 95.00 92 THR A CA 1
ATOM 696 C C . THR A 1 92 ? -7.531 1.149 -0.428 1.00 95.00 92 THR A C 1
ATOM 698 O O . THR A 1 92 ? -6.846 1.849 0.317 1.00 95.00 92 THR A O 1
ATOM 701 N N . LEU A 1 93 ? -7.098 0.769 -1.636 1.00 94.62 93 LEU A N 1
ATOM 702 C CA . LEU A 1 93 ? -5.871 1.281 -2.245 1.00 94.62 93 LEU A CA 1
ATOM 703 C C . LEU A 1 93 ? -6.000 2.783 -2.507 1.00 94.62 93 LEU A C 1
ATOM 705 O O . LEU A 1 93 ? -6.819 3.216 -3.313 1.00 94.62 93 LEU A O 1
ATOM 709 N N . ARG A 1 94 ? -5.219 3.585 -1.775 1.00 92.69 94 ARG A N 1
ATOM 710 C CA . ARG A 1 94 ? -5.302 5.054 -1.798 1.00 92.69 94 ARG A CA 1
ATOM 711 C C . ARG A 1 94 ? -4.244 5.691 -2.657 1.00 92.69 94 ARG A C 1
ATOM 713 O O . ARG A 1 94 ? -4.499 6.748 -3.220 1.00 92.69 94 ARG A O 1
ATOM 720 N N . ILE A 1 95 ? -3.051 5.113 -2.683 1.00 92.81 95 ILE A N 1
ATOM 721 C CA . ILE A 1 95 ? -1.926 5.684 -3.408 1.00 92.81 95 ILE A CA 1
ATOM 722 C C . ILE A 1 95 ? -1.151 4.565 -4.084 1.00 92.81 95 ILE A C 1
ATOM 724 O O . ILE A 1 95 ? -0.877 3.539 -3.463 1.00 92.81 95 ILE A O 1
ATOM 728 N N . VAL A 1 96 ? -0.784 4.797 -5.339 1.00 92.31 96 VAL A N 1
ATOM 729 C CA . VAL A 1 96 ? 0.157 3.970 -6.090 1.00 92.31 96 VAL A CA 1
ATOM 730 C C . VAL A 1 96 ? 1.352 4.833 -6.479 1.00 92.31 96 VAL A C 1
ATOM 732 O O . VAL A 1 96 ? 1.180 5.848 -7.156 1.00 92.31 96 VAL A O 1
ATOM 735 N N . ALA A 1 97 ? 2.551 4.431 -6.068 1.00 90.69 97 ALA A N 1
ATOM 736 C CA . ALA A 1 97 ? 3.803 4.978 -6.570 1.00 90.69 97 ALA A CA 1
ATOM 737 C C . ALA A 1 97 ? 4.328 4.145 -7.739 1.00 90.69 97 ALA A C 1
ATOM 739 O O . ALA A 1 97 ? 4.414 2.918 -7.668 1.00 90.69 97 ALA A O 1
ATOM 740 N N . LEU A 1 98 ? 4.670 4.842 -8.817 1.00 88.56 98 LEU A N 1
ATOM 741 C CA . LEU A 1 98 ? 5.107 4.282 -10.091 1.00 88.56 98 LEU A CA 1
ATOM 742 C C . LEU A 1 98 ? 6.141 5.205 -10.744 1.00 88.56 98 LEU A C 1
ATOM 744 O O . LEU A 1 98 ? 6.276 6.367 -10.356 1.00 88.56 98 LEU A O 1
ATOM 748 N N . ALA A 1 99 ? 6.872 4.705 -11.739 1.00 87.81 99 ALA A N 1
ATOM 749 C CA . ALA A 1 99 ? 7.816 5.531 -12.491 1.00 87.81 99 ALA A CA 1
ATOM 750 C C . ALA A 1 99 ? 7.094 6.669 -13.254 1.00 87.81 99 ALA A C 1
ATOM 752 O O . ALA A 1 99 ? 5.992 6.461 -13.771 1.00 87.81 99 ALA A O 1
ATOM 753 N N . PRO A 1 100 ? 7.680 7.874 -13.363 1.00 83.06 100 PRO A N 1
ATOM 754 C CA . PRO A 1 100 ? 7.015 9.054 -13.926 1.00 83.06 100 PRO A CA 1
ATOM 755 C C . PRO A 1 100 ? 6.508 8.873 -15.367 1.00 83.06 100 PRO A C 1
ATOM 757 O O . PRO A 1 100 ? 5.453 9.396 -15.723 1.00 83.06 100 PRO A O 1
ATOM 760 N N . GLU A 1 101 ? 7.203 8.098 -16.192 1.00 82.62 101 GLU A N 1
ATOM 761 C CA . GLU A 1 101 ? 6.805 7.726 -17.553 1.00 82.62 101 GLU A CA 1
ATOM 762 C C . GLU A 1 101 ? 5.487 6.928 -17.600 1.00 82.62 101 GLU A C 1
ATOM 764 O O . GLU A 1 101 ? 4.693 7.066 -18.535 1.00 82.62 101 GLU A O 1
ATOM 769 N N . ASN A 1 102 ? 5.193 6.163 -16.548 1.00 80.50 102 ASN A N 1
ATOM 770 C CA . ASN A 1 102 ? 3.957 5.396 -16.411 1.00 80.50 102 ASN A CA 1
ATOM 771 C C . ASN A 1 102 ? 2.771 6.288 -16.002 1.00 80.50 102 ASN A C 1
ATOM 773 O O . ASN A 1 102 ? 1.618 5.961 -16.281 1.00 80.50 102 ASN A O 1
ATOM 777 N N . LEU A 1 103 ? 3.025 7.476 -15.439 1.00 74.12 103 LEU A N 1
ATOM 778 C CA . LEU A 1 103 ? 1.974 8.410 -15.027 1.00 74.12 103 LEU A CA 1
ATOM 779 C C . LEU A 1 103 ? 1.148 8.928 -16.215 1.00 74.12 103 LEU A C 1
ATOM 781 O O . LEU A 1 103 ? -0.049 9.186 -16.077 1.00 74.12 103 LEU A O 1
ATOM 785 N N . ALA A 1 104 ? 1.768 9.076 -17.390 1.00 70.88 104 ALA A N 1
ATOM 786 C CA . ALA A 1 104 ? 1.072 9.484 -18.610 1.00 70.88 104 ALA A CA 1
ATOM 787 C C . ALA A 1 104 ? 0.023 8.448 -19.050 1.00 70.88 104 ALA A C 1
ATOM 789 O O . ALA A 1 104 ? -1.051 8.824 -19.526 1.00 70.88 104 ALA A O 1
ATOM 790 N N . HIS A 1 105 ? 0.306 7.161 -18.833 1.00 70.94 105 HIS A N 1
ATOM 791 C CA . HIS A 1 105 ? -0.608 6.062 -19.131 1.00 70.94 105 HIS A CA 1
ATOM 792 C C . HIS A 1 105 ? -1.807 6.073 -18.171 1.00 70.94 105 HIS A C 1
ATOM 794 O O . HIS A 1 105 ? -2.949 6.027 -18.629 1.00 70.94 105 HIS A O 1
ATOM 800 N N . CYS A 1 106 ? -1.567 6.278 -16.869 1.00 66.75 106 CYS A N 1
ATOM 801 C CA . CYS A 1 106 ? -2.632 6.361 -15.862 1.00 66.75 106 CYS A CA 1
ATOM 802 C C . CYS A 1 106 ? -3.506 7.617 -15.985 1.00 66.75 106 CYS A C 1
ATOM 804 O O . CYS A 1 106 ? -4.690 7.552 -15.701 1.00 66.75 106 CYS A O 1
ATOM 806 N N . LYS A 1 107 ? -2.967 8.774 -16.400 1.00 62.59 107 LYS A N 1
ATOM 807 C CA . LYS A 1 107 ? -3.762 10.015 -16.547 1.00 62.59 107 LYS A CA 1
ATOM 808 C C . LYS A 1 107 ? -4.673 10.015 -17.776 1.00 62.59 107 LYS A C 1
ATOM 810 O O . LYS A 1 107 ? -5.679 10.719 -17.791 1.00 62.59 107 LYS A O 1
ATOM 815 N N . ARG A 1 108 ? -4.300 9.284 -18.831 1.00 50.62 108 ARG A N 1
ATOM 816 C CA . ARG A 1 108 ? -5.054 9.224 -20.094 1.00 50.62 108 ARG A CA 1
ATOM 817 C C . ARG A 1 108 ? -6.301 8.345 -19.983 1.00 50.62 108 ARG A C 1
ATOM 819 O O . ARG A 1 108 ? -7.292 8.610 -20.659 1.00 50.62 108 ARG A O 1
ATOM 826 N N . PHE A 1 109 ? -6.262 7.347 -19.108 1.00 47.38 109 PHE A N 1
ATOM 827 C CA . PHE A 1 109 ? -7.430 6.610 -18.651 1.00 47.38 109 PHE A CA 1
ATOM 828 C C . PHE A 1 109 ? -7.967 7.339 -17.427 1.00 47.38 109 PHE A C 1
ATOM 830 O O . PHE A 1 109 ? -7.355 7.309 -16.379 1.00 47.38 109 PHE A O 1
ATOM 837 N N . ASN A 1 110 ? -9.060 8.080 -17.561 1.00 42.66 110 ASN A N 1
ATOM 838 C CA . ASN A 1 110 ? -9.656 8.855 -16.475 1.00 42.66 110 ASN A CA 1
ATOM 839 C C . ASN A 1 110 ? -10.164 7.912 -15.360 1.00 42.66 110 ASN A C 1
ATOM 841 O O . ASN A 1 110 ? -11.349 7.586 -15.328 1.00 42.66 110 ASN A O 1
ATOM 845 N N . ILE A 1 111 ? -9.271 7.409 -14.499 1.00 46.84 111 ILE A N 1
ATOM 846 C CA . ILE A 1 111 ? -9.622 6.438 -13.466 1.00 46.84 111 ILE A CA 1
ATOM 847 C C . ILE A 1 111 ? -10.383 7.197 -12.380 1.00 46.84 111 ILE A C 1
ATOM 849 O O . ILE A 1 111 ? -9.814 7.867 -11.523 1.00 46.84 111 ILE A O 1
ATOM 853 N N . SER A 1 112 ? -11.704 7.061 -12.424 1.00 44.84 112 SER A N 1
ATOM 854 C CA . SER A 1 112 ? -12.690 7.482 -11.427 1.00 44.84 112 SER A CA 1
ATOM 855 C C . SER A 1 112 ? -12.542 6.780 -10.068 1.00 44.84 112 SER A C 1
ATOM 857 O O . SER A 1 112 ? -13.492 6.748 -9.287 1.00 44.84 112 SER A O 1
ATOM 859 N N . ASN A 1 113 ? -11.385 6.181 -9.783 1.00 55.94 113 ASN A N 1
ATOM 860 C CA . ASN A 1 113 ? -11.153 5.406 -8.576 1.00 55.94 113 ASN A CA 1
ATOM 861 C C . ASN A 1 113 ? -10.485 6.278 -7.520 1.00 55.94 113 ASN A C 1
ATOM 863 O O . ASN A 1 113 ? -9.739 7.210 -7.801 1.00 55.94 113 ASN A O 1
ATOM 867 N N . ASN A 1 114 ? -10.768 5.947 -6.268 1.00 59.50 114 ASN A N 1
ATOM 868 C CA . ASN A 1 114 ? -10.386 6.691 -5.069 1.00 59.50 114 ASN A CA 1
ATOM 869 C C . ASN A 1 114 ? -8.866 6.647 -4.760 1.00 59.50 114 ASN A C 1
ATOM 871 O O . ASN A 1 114 ? -8.470 6.904 -3.619 1.00 59.50 114 ASN A O 1
ATOM 875 N N . ALA A 1 115 ? -8.044 6.260 -5.744 1.00 63.25 115 ALA A N 1
ATOM 876 C CA . ALA A 1 115 ? -6.605 6.068 -5.657 1.00 63.25 115 ALA A CA 1
ATOM 877 C C . ALA A 1 115 ? -5.868 7.192 -6.402 1.00 63.25 115 ALA A C 1
ATOM 879 O O . ALA A 1 115 ? -6.118 7.447 -7.578 1.00 63.25 115 ALA A O 1
ATOM 880 N N . ALA A 1 116 ? -4.940 7.859 -5.722 1.00 75.94 116 ALA A N 1
ATOM 881 C CA . ALA A 1 116 ? -4.033 8.831 -6.313 1.00 75.94 116 ALA A CA 1
ATOM 882 C C . ALA A 1 116 ? -2.761 8.148 -6.842 1.00 75.94 116 ALA A C 1
ATOM 884 O O . ALA A 1 116 ? -2.299 7.148 -6.294 1.00 75.94 116 ALA A O 1
ATOM 885 N N . TYR A 1 117 ? -2.150 8.728 -7.874 1.00 76.38 117 TYR A N 1
ATOM 886 C CA . TYR A 1 117 ? -0.890 8.243 -8.442 1.00 76.38 117 TYR A CA 1
ATOM 887 C C . TYR A 1 117 ? 0.245 9.208 -8.097 1.00 76.38 117 TYR A C 1
ATOM 889 O O . TYR A 1 117 ? 0.141 10.408 -8.363 1.00 76.38 117 TYR A O 1
ATOM 897 N N . ALA A 1 118 ? 1.319 8.682 -7.515 1.00 70.62 118 ALA A N 1
ATOM 898 C CA . ALA A 1 118 ? 2.539 9.414 -7.201 1.00 70.62 118 ALA A CA 1
ATOM 899 C C . ALA A 1 118 ? 3.681 8.939 -8.108 1.00 70.62 118 ALA A C 1
ATOM 901 O O . ALA A 1 118 ? 3.777 7.757 -8.433 1.00 70.62 118 ALA A O 1
ATOM 902 N N . SER A 1 119 ? 4.545 9.863 -8.521 1.00 67.50 119 SER A N 1
ATOM 903 C CA . SER A 1 119 ? 5.794 9.534 -9.211 1.00 67.50 119 SER A CA 1
ATOM 904 C C . SER A 1 119 ? 6.958 9.580 -8.228 1.00 67.50 119 SER A C 1
ATOM 906 O O . SER A 1 119 ? 7.067 10.566 -7.492 1.00 67.50 119 SER A O 1
ATOM 908 N N . CYS A 1 120 ? 7.811 8.558 -8.252 1.00 58.06 120 CYS A N 1
ATOM 909 C CA . CYS A 1 120 ? 9.089 8.529 -7.534 1.00 58.06 120 CYS A CA 1
ATOM 910 C C . CYS A 1 120 ? 10.257 8.840 -8.469 1.00 58.06 120 CYS A C 1
ATOM 912 O O . CYS A 1 120 ? 10.190 8.425 -9.649 1.00 58.06 120 CYS A O 1
#

pLDDT: mean 87.95, std 13.14, range [42.66, 98.06]

Sequence (120 aa):
PDTLDKLALHKAREGVGGWLPTTVTAPLDAIHNALERIARRCQSGGPGAQVLGSYLEGPWFTPQNKGAHPPELFRELDLAELDDLIAVSQNTLRIVALAPENLAHCKRFNISNNAAYASC